Protein AF-A0A353EX97-F1 (afdb_monomer)

Sequence (41 aa):
MGQKVNPHGLRVGVIKDWDSRWYAREDKVGDLVVEDYNIRK

Mean predicted aligned error: 5.0 Å

Secondary structure (DSSP, 8-state):
-PPPPPTTGGGBTTTB--S------GGGHHHHHHHHHHHT-

Foldseek 3Di:
DDDDDDPVVVCDPPPDDDPDDDDDDPVCPVVVVVVVVVVVD

Nearest PDB structures (foldseek):
  8uu6-assembly1_c  TM=9.369E-01  e=7.928E-03  Listeria innocua
  8fmw-assembly1_C  TM=8.973E-01  e=3.333E-02  Borreliella burgdorferi B31

pLDDT: mean 88.81, std 6.03, range [55.31, 93.31]

Structure (mmCIF, N/CA/C/O backbone):
data_AF-A0A353EX97-F1
#
_entry.id   AF-A0A353EX97-F1
#
loop_
_atom_site.group_PDB
_atom_site.id
_atom_site.type_symbol
_atom_site.label_atom_id
_atom_site.label_alt_id
_atom_site.label_comp_id
_atom_site.label_asym_id
_atom_site.label_entity_id
_atom_site.label_seq_id
_atom_site.pdbx_PDB_ins_code
_atom_site.Cartn_x
_atom_site.Cartn_y
_atom_site.Cartn_z
_atom_site.occupancy
_atom_site.B_iso_or_equiv
_atom_site.auth_seq_id
_atom_site.auth_comp_id
_atom_site.auth_asym_id
_atom_site.auth_atom_id
_atom_site.pdbx_PDB_model_num
ATOM 1 N N . MET A 1 1 ? 27.933 8.355 0.097 1.00 55.31 1 MET A N 1
ATOM 2 C CA . MET A 1 1 ? 27.091 7.143 0.218 1.00 55.31 1 MET A CA 1
ATOM 3 C C . MET A 1 1 ? 25.655 7.601 0.413 1.00 55.31 1 MET A C 1
ATOM 5 O O . MET A 1 1 ? 25.337 8.0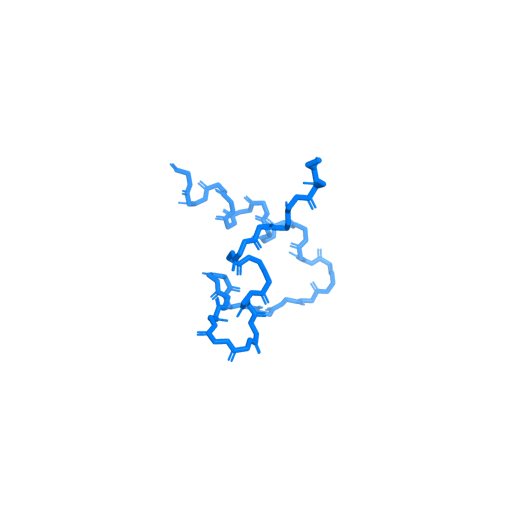90 1.484 1.00 55.31 1 MET A O 1
ATOM 9 N N . GLY A 1 2 ? 24.854 7.598 -0.657 1.00 85.88 2 GLY A N 1
ATOM 10 C CA . GLY A 1 2 ? 23.511 8.192 -0.664 1.00 85.88 2 GLY A CA 1
ATOM 11 C C . GLY A 1 2 ? 22.450 7.327 0.017 1.00 85.88 2 GLY A C 1
ATOM 12 O O . GLY A 1 2 ? 22.665 6.137 0.251 1.00 85.88 2 GLY A O 1
ATOM 13 N N . GLN A 1 3 ? 21.298 7.937 0.298 1.00 88.06 3 GLN A N 1
ATOM 14 C CA . GLN A 1 3 ? 20.105 7.240 0.777 1.00 88.06 3 GLN A CA 1
ATOM 15 C C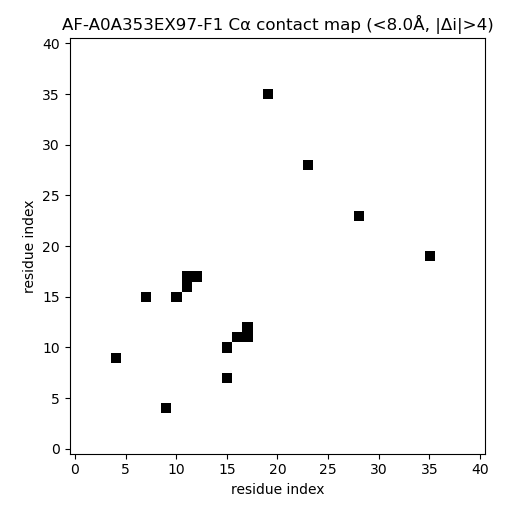 . GLN A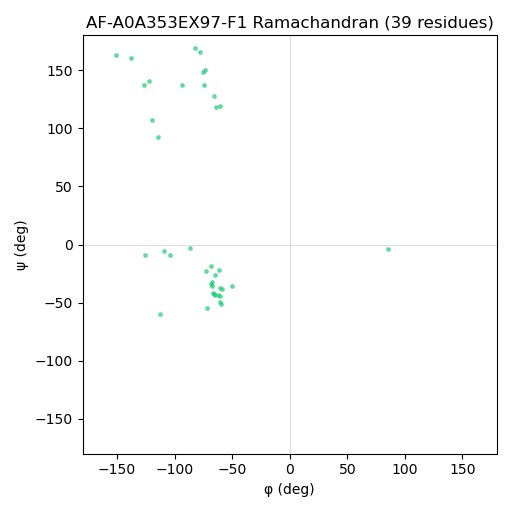 1 3 ? 19.670 6.210 -0.275 1.00 88.06 3 GLN A C 1
ATOM 17 O O . GLN A 1 3 ? 19.399 6.564 -1.423 1.00 88.06 3 GLN A O 1
ATOM 22 N N . LYS A 1 4 ? 19.653 4.927 0.099 1.00 89.88 4 LYS A N 1
ATOM 23 C CA . LYS A 1 4 ? 19.207 3.839 -0.781 1.00 89.88 4 LYS A CA 1
ATOM 24 C C . LYS A 1 4 ? 17.727 3.560 -0.542 1.00 89.88 4 LYS A C 1
ATOM 26 O O . LYS A 1 4 ? 17.285 3.488 0.599 1.00 89.88 4 LYS A O 1
ATOM 31 N N . VAL A 1 5 ? 16.980 3.368 -1.626 1.00 90.94 5 VAL A N 1
ATOM 32 C CA . VAL A 1 5 ? 15.553 3.015 -1.583 1.00 90.94 5 VAL A CA 1
ATOM 33 C C . VAL A 1 5 ? 15.387 1.545 -1.189 1.00 90.94 5 VAL A C 1
ATOM 35 O O . VAL A 1 5 ? 16.228 0.709 -1.527 1.00 90.94 5 VAL A O 1
ATOM 38 N N . ASN A 1 6 ? 14.290 1.213 -0.501 1.00 91.19 6 ASN A N 1
ATOM 39 C CA . ASN A 1 6 ? 13.946 -0.176 -0.213 1.00 91.19 6 ASN A CA 1
ATOM 40 C C . ASN A 1 6 ? 13.673 -0.937 -1.532 1.00 91.19 6 ASN A C 1
ATOM 42 O O . ASN A 1 6 ? 12.724 -0.607 -2.250 1.00 91.19 6 ASN A O 1
ATOM 46 N N . PRO A 1 7 ? 14.455 -1.984 -1.851 1.00 91.12 7 PRO A N 1
ATOM 47 C CA . PRO A 1 7 ? 14.314 -2.715 -3.104 1.00 91.12 7 PRO A CA 1
ATOM 48 C C . PRO A 1 7 ? 13.017 -3.524 -3.187 1.00 91.12 7 PRO A C 1
ATOM 50 O O . PRO A 1 7 ? 12.650 -3.944 -4.280 1.00 91.12 7 PRO A O 1
ATOM 53 N N . HIS A 1 8 ? 12.343 -3.814 -2.070 1.00 89.25 8 HIS A N 1
ATOM 54 C CA . HIS A 1 8 ? 11.035 -4.461 -2.103 1.00 89.25 8 HIS A CA 1
ATOM 55 C C . HIS A 1 8 ? 9.978 -3.477 -2.612 1.00 89.25 8 HIS A C 1
ATOM 57 O O . HIS A 1 8 ? 9.359 -3.755 -3.632 1.00 89.25 8 HIS A O 1
ATOM 63 N N . GLY A 1 9 ? 9.858 -2.305 -1.976 1.00 89.25 9 GLY A N 1
ATOM 64 C CA . GLY A 1 9 ? 8.893 -1.268 -2.362 1.00 89.25 9 GLY A CA 1
ATOM 65 C C . GLY A 1 9 ? 9.076 -0.783 -3.801 1.00 89.25 9 GLY A C 1
ATOM 66 O O . GLY A 1 9 ? 8.099 -0.636 -4.521 1.00 89.25 9 GLY A O 1
ATOM 67 N N . LEU A 1 10 ? 10.326 -0.655 -4.262 1.00 93.25 10 LEU A N 1
ATOM 68 C CA . LEU A 1 10 ? 10.628 -0.281 -5.651 1.00 93.25 10 LEU A CA 1
ATOM 69 C C . LEU A 1 10 ? 10.093 -1.286 -6.692 1.00 93.25 10 LEU A C 1
ATOM 71 O O . LEU A 1 10 ? 9.945 -0.943 -7.860 1.00 93.25 10 LEU A O 1
ATOM 75 N N . ARG A 1 11 ? 9.846 -2.539 -6.294 1.00 93.31 11 ARG A N 1
ATOM 76 C CA . ARG A 1 11 ? 9.443 -3.629 -7.195 1.00 93.31 11 ARG A CA 1
ATOM 77 C C . ARG A 1 11 ? 7.955 -3.979 -7.124 1.00 93.31 11 ARG A C 1
ATOM 79 O O . ARG A 1 11 ? 7.508 -4.769 -7.962 1.00 93.31 11 ARG A O 1
ATOM 86 N N . VAL A 1 12 ? 7.212 -3.424 -6.162 1.00 92.56 12 VAL A N 1
ATOM 87 C CA . VAL A 1 12 ? 5.762 -3.639 -6.032 1.00 92.56 12 VAL A CA 1
ATOM 88 C C . VAL A 1 12 ? 5.055 -3.012 -7.237 1.00 92.56 12 VAL A C 1
ATOM 90 O O . VAL A 1 12 ? 5.312 -1.862 -7.578 1.00 92.56 12 VAL A O 1
ATOM 93 N N . GLY A 1 13 ? 4.206 -3.782 -7.916 1.00 86.56 13 GLY A N 1
ATOM 94 C CA . GLY A 1 13 ? 3.489 -3.364 -9.126 1.00 86.56 13 GLY A CA 1
ATOM 95 C C . GLY A 1 13 ? 4.256 -3.543 -10.443 1.00 86.56 13 GLY A C 1
ATOM 96 O O . GLY A 1 13 ? 3.673 -3.311 -11.497 1.00 86.56 13 GLY A O 1
ATOM 97 N N . VAL A 1 14 ? 5.528 -3.974 -10.408 1.00 91.12 14 VAL A N 1
ATOM 98 C CA . VAL A 1 14 ? 6.311 -4.303 -11.621 1.00 91.12 14 VAL A CA 1
ATOM 99 C C . VAL A 1 14 ? 6.615 -5.795 -11.695 1.00 91.12 14 VAL A C 1
ATOM 101 O O . VAL A 1 14 ? 6.240 -6.457 -12.655 1.00 91.12 14 VAL A O 1
ATOM 104 N N . ILE A 1 15 ? 7.310 -6.323 -10.682 1.00 92.06 15 ILE A N 1
ATOM 105 C CA . ILE A 1 15 ? 7.671 -7.752 -10.609 1.00 92.06 15 ILE A CA 1
ATOM 106 C C . ILE A 1 15 ? 7.221 -8.421 -9.309 1.00 92.06 15 ILE A C 1
ATOM 108 O O . ILE A 1 15 ? 7.364 -9.632 -9.166 1.00 92.06 15 ILE A O 1
ATOM 112 N N . LYS A 1 16 ? 6.739 -7.640 -8.335 1.00 88.88 16 LYS A N 1
ATOM 113 C CA . LYS A 1 16 ? 6.171 -8.138 -7.083 1.00 88.88 16 LYS A CA 1
ATOM 114 C C . LYS A 1 16 ? 4.742 -7.647 -6.919 1.00 88.88 16 LYS A C 1
ATOM 116 O O . LYS A 1 16 ? 4.453 -6.489 -7.211 1.00 88.88 16 LYS A O 1
ATOM 121 N N . ASP A 1 17 ? 3.890 -8.523 -6.409 1.00 91.06 17 ASP A N 1
ATOM 122 C CA . ASP A 1 17 ? 2.514 -8.197 -6.051 1.00 91.06 17 ASP A CA 1
ATOM 123 C C . ASP A 1 17 ? 2.419 -7.546 -4.666 1.00 91.06 17 ASP A C 1
ATOM 125 O O . ASP A 1 17 ? 3.381 -7.517 -3.898 1.00 91.06 17 ASP A O 1
ATOM 129 N N . TRP A 1 18 ? 1.233 -7.019 -4.364 1.00 90.56 18 TRP A N 1
ATOM 130 C CA . TRP A 1 18 ? 0.873 -6.513 -3.044 1.00 90.56 18 TRP A CA 1
ATOM 131 C C . TRP A 1 18 ? 0.611 -7.664 -2.070 1.00 90.56 18 TRP A C 1
ATOM 133 O O . TRP A 1 18 ? -0.108 -8.607 -2.406 1.00 90.56 18 TRP A O 1
ATOM 143 N N . ASP A 1 19 ? 1.107 -7.539 -0.838 1.00 87.62 19 ASP A N 1
ATOM 144 C CA . ASP A 1 19 ? 0.842 -8.514 0.230 1.00 87.62 19 ASP A CA 1
ATOM 145 C C . ASP A 1 19 ? -0.603 -8.426 0.766 1.00 87.62 19 ASP A C 1
ATOM 147 O O . ASP A 1 19 ? -1.124 -9.386 1.332 1.00 87.62 19 ASP A O 1
ATOM 151 N N . SER A 1 20 ? -1.275 -7.282 0.608 1.00 89.62 20 SER A N 1
ATOM 152 C CA . SER A 1 20 ? -2.687 -7.072 0.967 1.00 89.62 20 SER A CA 1
ATOM 153 C C . SER A 1 20 ? -3.465 -6.681 -0.286 1.00 89.62 20 SER A C 1
ATOM 155 O O . SER A 1 20 ? -3.308 -5.575 -0.796 1.00 89.62 20 SER A O 1
ATOM 157 N N . ARG A 1 21 ? -4.287 -7.597 -0.813 1.00 88.81 21 ARG A N 1
ATOM 158 C CA . ARG A 1 21 ? -5.097 -7.375 -2.023 1.00 88.81 21 ARG A CA 1
ATOM 159 C C . ARG A 1 21 ? -6.578 -7.381 -1.674 1.00 88.81 21 ARG A C 1
ATOM 161 O O . ARG A 1 21 ? -7.206 -8.435 -1.648 1.00 88.81 21 ARG A O 1
ATOM 168 N N . TRP A 1 22 ? -7.124 -6.205 -1.408 1.00 89.94 22 TRP A N 1
ATOM 169 C CA . TRP A 1 22 ? -8.542 -5.992 -1.133 1.00 89.94 22 TRP A CA 1
ATOM 170 C C . TRP A 1 22 ? -8.948 -4.579 -1.568 1.00 89.94 22 TRP A C 1
ATOM 172 O O . TRP A 1 22 ? -8.097 -3.725 -1.811 1.00 89.94 22 TRP A O 1
ATOM 182 N N . TYR A 1 23 ? -10.252 -4.343 -1.706 1.00 88.12 23 TYR A N 1
ATOM 183 C CA . TYR A 1 23 ? -10.823 -3.040 -2.045 1.00 88.12 23 TYR A CA 1
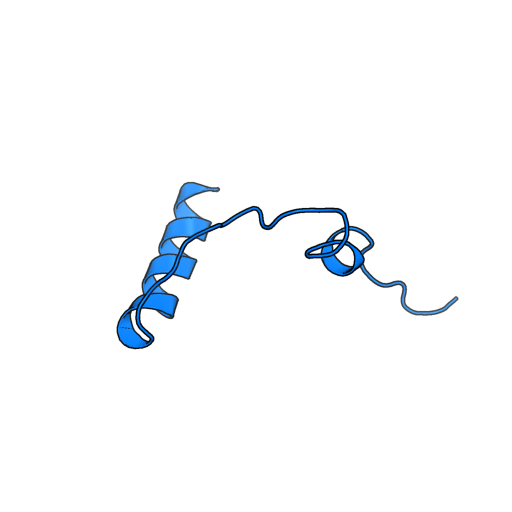ATOM 184 C C . TYR A 1 23 ? -11.877 -2.672 -1.004 1.00 88.12 23 TYR A C 1
ATOM 186 O O . TYR A 1 23 ? -12.683 -3.518 -0.617 1.00 88.12 23 TYR A O 1
ATOM 194 N N . ALA A 1 24 ? -11.889 -1.416 -0.568 1.00 90.62 24 ALA A N 1
ATOM 195 C CA . ALA A 1 24 ? -12.900 -0.896 0.340 1.00 90.62 24 ALA A CA 1
ATOM 196 C C . ALA A 1 24 ? -13.355 0.496 -0.086 1.00 90.62 24 ALA A C 1
ATOM 198 O O . ALA A 1 24 ? -12.673 1.203 -0.826 1.00 90.62 24 ALA A O 1
ATOM 199 N N . ARG A 1 25 ? -14.530 0.879 0.409 1.00 87.75 25 ARG A N 1
ATOM 200 C CA . ARG A 1 25 ? -15.053 2.240 0.291 1.00 87.75 25 ARG A CA 1
ATOM 201 C C . ARG A 1 25 ? -14.278 3.165 1.235 1.00 87.75 25 ARG A C 1
ATOM 203 O O . ARG A 1 25 ? -13.802 2.699 2.269 1.00 87.75 25 ARG A O 1
ATOM 210 N N . GLU A 1 26 ? -14.153 4.445 0.874 1.00 84.62 26 GLU A N 1
ATOM 211 C CA . GLU A 1 26 ? -13.314 5.435 1.579 1.00 84.62 26 GLU A CA 1
ATOM 212 C C .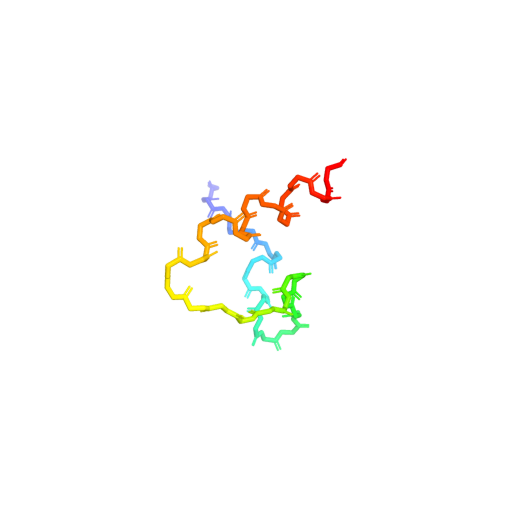 GLU A 1 26 ? -13.543 5.478 3.097 1.00 84.62 26 GLU A C 1
ATOM 214 O O . GLU A 1 26 ? -12.588 5.625 3.854 1.00 84.62 26 GLU A O 1
ATOM 219 N N . ASP A 1 27 ? -14.783 5.274 3.543 1.00 87.69 27 ASP A N 1
ATOM 220 C CA . ASP A 1 27 ? -15.186 5.273 4.950 1.00 87.69 27 ASP A CA 1
ATOM 221 C C . ASP A 1 27 ? -14.571 4.131 5.770 1.00 87.69 27 ASP A C 1
ATOM 223 O O . ASP A 1 27 ? -14.405 4.274 6.977 1.00 87.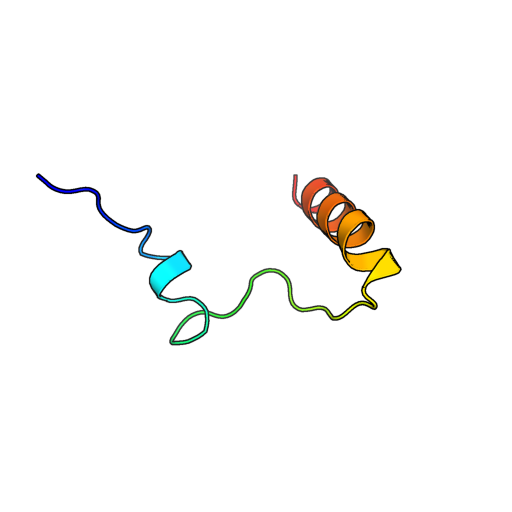69 27 ASP A O 1
ATOM 227 N N . LYS A 1 28 ? -14.210 3.012 5.132 1.00 87.50 28 LYS A N 1
ATOM 228 C CA . LYS A 1 28 ? -13.742 1.793 5.816 1.00 87.50 28 LYS A CA 1
ATOM 229 C C . LYS A 1 28 ? -12.259 1.502 5.634 1.00 87.50 28 LYS A C 1
ATOM 231 O O . LYS A 1 28 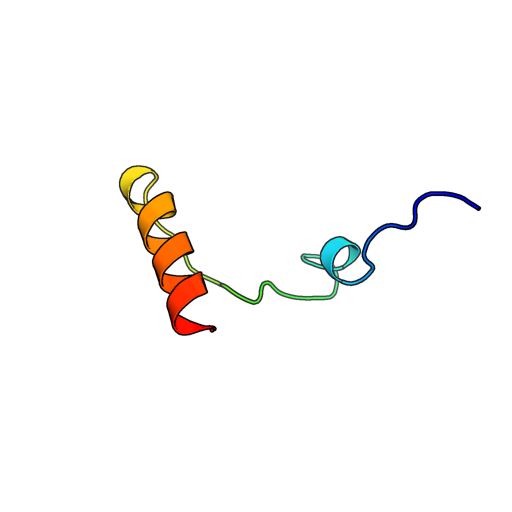? -11.754 0.561 6.238 1.00 87.50 28 LYS A O 1
ATOM 236 N N . VAL A 1 29 ? -11.550 2.271 4.804 1.00 89.12 29 VAL A N 1
ATOM 237 C CA . VAL A 1 29 ? -10.135 1.994 4.500 1.00 89.12 29 VAL A CA 1
ATOM 238 C C . VAL A 1 29 ? -9.281 2.047 5.766 1.00 89.12 29 VAL A C 1
ATOM 240 O O . VAL A 1 29 ? -8.466 1.156 5.977 1.00 89.12 29 VAL A O 1
ATOM 243 N N . GLY A 1 30 ? -9.482 3.055 6.622 1.00 88.62 30 GLY A N 1
ATOM 244 C CA . GLY A 1 30 ? -8.699 3.218 7.850 1.00 88.62 30 GLY A CA 1
ATOM 245 C C . GLY A 1 30 ? -8.831 2.026 8.798 1.00 88.62 30 GLY A C 1
ATOM 246 O O . GLY A 1 30 ? -7.823 1.439 9.187 1.00 88.62 30 GLY A O 1
ATOM 247 N N . ASP A 1 31 ? -10.069 1.633 9.100 1.00 90.12 31 ASP A N 1
ATOM 248 C CA . ASP A 1 31 ? -10.355 0.521 10.012 1.00 90.12 31 ASP A CA 1
ATOM 249 C C . ASP A 1 31 ? -9.806 -0.806 9.473 1.00 90.12 31 ASP A C 1
ATOM 251 O O . ASP A 1 31 ? -9.145 -1.548 10.201 1.00 90.12 31 ASP A O 1
ATOM 255 N N . LEU A 1 32 ? -9.996 -1.070 8.175 1.00 91.56 32 LEU A N 1
ATOM 256 C CA . LEU A 1 32 ? -9.542 -2.307 7.533 1.00 91.56 32 LEU A CA 1
ATOM 257 C C . LEU A 1 32 ? -8.014 -2.412 7.448 1.00 91.56 32 LEU A C 1
ATOM 259 O O . LEU A 1 32 ? -7.472 -3.507 7.575 1.00 91.56 32 LEU A O 1
ATOM 263 N N . VAL A 1 33 ? -7.296 -1.296 7.270 1.00 91.69 33 VAL A N 1
ATOM 264 C CA . VAL A 1 33 ? -5.821 -1.298 7.307 1.00 91.69 33 VAL A CA 1
ATOM 265 C C . VAL A 1 33 ? -5.311 -1.643 8.706 1.00 91.69 33 VAL A C 1
ATOM 267 O O . VAL A 1 33 ? -4.360 -2.413 8.846 1.00 91.69 33 VAL A O 1
ATOM 270 N N . VAL A 1 34 ? -5.934 -1.083 9.747 1.00 92.31 34 VAL A N 1
ATOM 271 C CA . VAL A 1 34 ? -5.551 -1.354 11.140 1.00 92.31 34 VAL A CA 1
ATOM 272 C C . VAL A 1 34 ? -5.852 -2.805 11.512 1.00 92.31 34 VAL A C 1
ATOM 274 O O . VAL A 1 34 ? -5.025 -3.460 12.149 1.00 92.31 34 VAL A O 1
ATOM 277 N N . GLU A 1 35 ? -7.002 -3.327 11.088 1.00 90.88 35 GLU A N 1
ATOM 278 C CA . GLU A 1 35 ? -7.362 -4.735 11.260 1.00 90.88 35 GLU A CA 1
ATOM 279 C C . GLU A 1 35 ? -6.360 -5.669 10.560 1.00 90.88 35 GLU A C 1
ATOM 281 O O . GLU A 1 35 ? -5.818 -6.567 11.205 1.00 90.88 35 GLU A O 1
ATOM 286 N N . ASP A 1 36 ? -6.037 -5.416 9.285 1.00 91.75 36 ASP A N 1
ATOM 287 C CA . ASP A 1 36 ? -5.077 -6.220 8.509 1.00 91.75 36 ASP A CA 1
ATOM 288 C C . ASP A 1 36 ? -3.674 -6.206 9.145 1.00 91.75 36 ASP A C 1
ATOM 290 O O . ASP A 1 36 ? -3.010 -7.241 9.199 1.00 91.75 36 ASP A O 1
ATOM 294 N N . TYR A 1 37 ? -3.234 -5.073 9.707 1.00 92.25 37 TYR A N 1
ATOM 295 C CA . TYR A 1 37 ? -1.977 -5.002 10.461 1.00 92.25 37 TYR A CA 1
ATOM 296 C C . TYR A 1 37 ? -2.013 -5.843 11.746 1.00 92.25 37 TY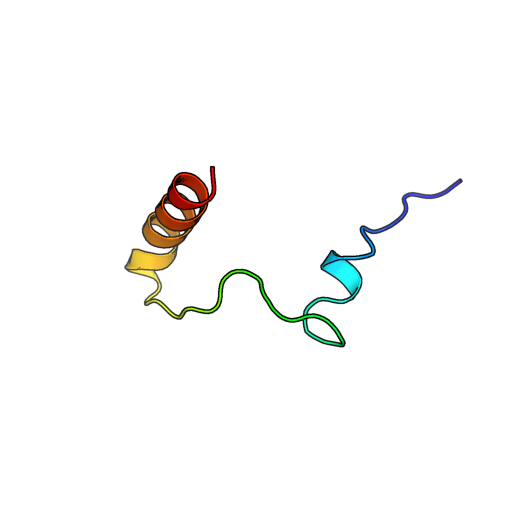R A C 1
ATOM 298 O O . TYR A 1 37 ? -1.054 -6.559 12.039 1.00 92.25 37 TYR A O 1
ATOM 306 N N . ASN A 1 38 ? -3.11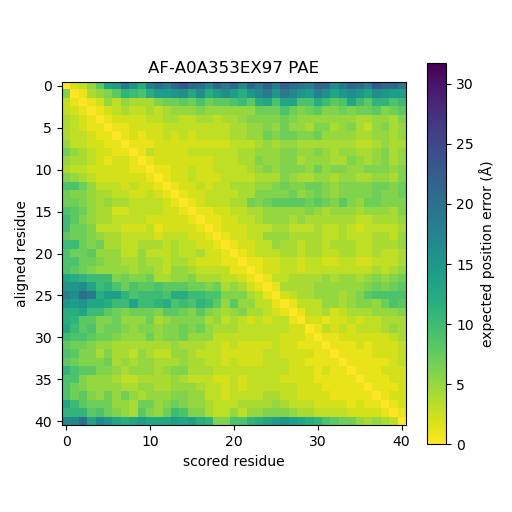1 -5.781 12.505 1.00 93.19 38 ASN A N 1
ATOM 307 C CA . ASN A 1 38 ? -3.257 -6.533 13.753 1.00 93.19 38 ASN A CA 1
ATOM 308 C C . ASN A 1 38 ? -3.339 -8.050 13.525 1.00 93.19 38 ASN A C 1
ATOM 310 O O . ASN A 1 38 ? -2.798 -8.799 14.332 1.00 93.19 38 ASN A O 1
ATOM 314 N N . ILE A 1 39 ? -3.977 -8.502 12.439 1.00 92.44 39 ILE A N 1
ATOM 315 C CA . ILE A 1 39 ? -4.066 -9.929 12.075 1.00 92.44 39 ILE A CA 1
ATOM 316 C C . ILE A 1 39 ? -2.696 -10.500 11.673 1.00 92.44 39 ILE A C 1
ATOM 318 O O . ILE A 1 39 ? -2.431 -11.681 11.886 1.00 92.44 39 ILE A O 1
ATOM 322 N N . ARG A 1 40 ? -1.825 -9.680 11.076 1.00 87.94 40 ARG A N 1
ATOM 323 C CA . ARG A 1 40 ? -0.498 -10.093 10.579 1.00 87.94 40 ARG A CA 1
ATOM 324 C C . ARG A 1 40 ? 0.614 -10.031 11.629 1.00 87.94 40 ARG A C 1
ATOM 326 O O . ARG A 1 40 ? 1.756 -10.355 11.299 1.00 87.94 40 ARG A O 1
ATOM 333 N N . LYS A 1 41 ? 0.303 -9.568 12.838 1.00 76.81 41 LYS A N 1
ATOM 334 C CA . LYS A 1 41 ? 1.236 -9.503 13.964 1.00 76.81 41 LYS A CA 1
ATOM 335 C C . LYS A 1 41 ? 1.358 -10.859 14.651 1.00 76.81 41 LYS A C 1
ATOM 337 O O . LYS A 1 41 ? 2.504 -11.200 15.016 1.00 76.81 41 LYS A O 1
#

Solvent-accessible surface area (backbone atoms only — not comparable to full-atom values): 2899 Å² total; per-residue (Å²): 137,78,93,76,77,61,73,65,71,76,29,49,83,78,85,35,78,72,94,77,86,83,87,74,58,83,92,47,45,66,61,51,54,54,50,55,54,62,74,74,107

Radius of gyration: 13.94 Å; Cα contacts (8 Å, |Δi|>4): 8; chains: 1; bounding box: 42×18×26 Å